Protein AF-A0A849RBW4-F1 (afdb_monomer_lite)

Structure (mmCIF, N/CA/C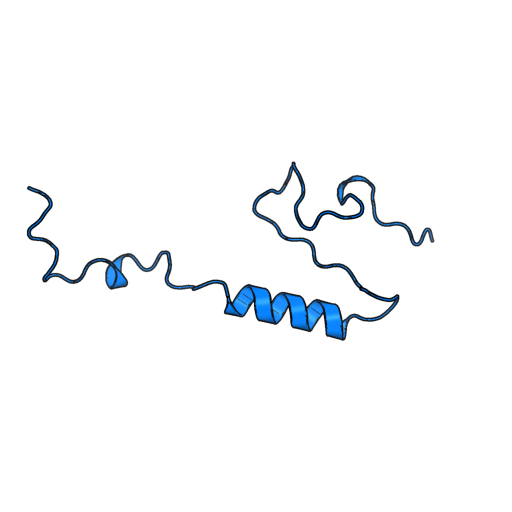/O backbone):
data_AF-A0A849RBW4-F1
#
_entry.id   AF-A0A849RBW4-F1
#
loop_
_atom_site.group_PDB
_atom_site.id
_atom_site.type_symbol
_atom_site.label_atom_id
_atom_site.label_alt_id
_atom_site.label_comp_id
_atom_site.label_asym_id
_atom_site.label_entity_id
_atom_site.label_seq_id
_atom_site.pdbx_PDB_ins_code
_atom_site.Cartn_x
_atom_site.Cartn_y
_atom_site.Cartn_z
_atom_site.occupancy
_atom_site.B_iso_or_equiv
_atom_site.auth_seq_id
_atom_site.auth_comp_id
_atom_site.auth_asym_id
_atom_site.auth_atom_id
_atom_site.pdbx_PDB_model_num
ATOM 1 N N . MET A 1 1 ? 8.942 8.314 -18.526 1.00 57.16 1 MET A N 1
ATOM 2 C CA . MET A 1 1 ? 8.614 8.835 -17.178 1.00 57.16 1 MET A CA 1
ATOM 3 C C . MET A 1 1 ? 9.585 8.223 -16.175 1.00 57.16 1 MET A C 1
ATOM 5 O O . MET A 1 1 ? 10.015 7.104 -16.434 1.00 57.16 1 MET A O 1
ATOM 9 N N . PRO A 1 2 ? 9.985 8.924 -15.100 1.00 61.72 2 PRO A N 1
ATOM 10 C CA . PRO A 1 2 ? 10.877 8.356 -14.092 1.00 61.72 2 PRO A CA 1
ATOM 11 C C . PRO A 1 2 ? 10.161 7.246 -13.311 1.00 61.72 2 PRO A C 1
ATOM 13 O O . PRO A 1 2 ? 9.046 7.439 -12.841 1.00 61.72 2 PRO A O 1
ATOM 16 N N . TYR A 1 3 ? 10.811 6.089 -13.180 1.00 67.56 3 TYR A N 1
ATOM 17 C CA . TYR A 1 3 ? 10.308 4.928 -12.429 1.00 67.56 3 TYR A CA 1
ATOM 18 C C . TYR A 1 3 ? 10.497 5.065 -10.908 1.00 67.56 3 TYR A C 1
ATOM 20 O O . TYR A 1 3 ? 10.096 4.187 -10.147 1.00 67.56 3 TYR A O 1
ATOM 28 N N . ALA A 1 4 ? 11.137 6.148 -10.460 1.00 73.19 4 ALA A N 1
ATOM 29 C CA . ALA A 1 4 ? 11.416 6.388 -9.054 1.00 73.19 4 ALA A CA 1
ATOM 30 C C . ALA A 1 4 ? 10.183 6.978 -8.343 1.00 73.19 4 ALA A C 1
ATOM 32 O O . ALA A 1 4 ? 9.585 7.927 -8.859 1.00 73.19 4 ALA A O 1
ATOM 33 N N . PRO A 1 5 ? 9.809 6.458 -7.159 1.00 73.62 5 PRO A N 1
ATOM 34 C CA . PRO A 1 5 ? 8.748 7.049 -6.353 1.00 73.62 5 PRO A CA 1
ATOM 35 C C . PRO A 1 5 ? 9.153 8.444 -5.856 1.00 73.62 5 PRO A C 1
ATOM 37 O O . PRO A 1 5 ? 10.334 8.721 -5.647 1.00 73.62 5 PRO A O 1
ATOM 40 N N . ASP A 1 6 ? 8.163 9.315 -5.639 1.00 80.19 6 ASP A N 1
ATOM 41 C CA . ASP A 1 6 ? 8.386 10.655 -5.085 1.00 80.19 6 ASP A CA 1
ATOM 42 C C . ASP A 1 6 ? 9.118 10.578 -3.732 1.00 80.19 6 ASP A C 1
ATOM 44 O O . ASP A 1 6 ? 8.838 9.704 -2.904 1.00 80.19 6 ASP A O 1
ATOM 48 N N . PHE A 1 7 ? 10.064 11.498 -3.516 1.00 77.75 7 PHE A N 1
ATOM 49 C CA . PHE A 1 7 ? 10.969 11.499 -2.361 1.00 77.75 7 PHE A CA 1
ATOM 50 C C . PHE A 1 7 ? 10.235 11.522 -1.014 1.00 77.75 7 PHE A C 1
ATOM 52 O O . PHE A 1 7 ? 10.759 11.011 -0.025 1.00 77.75 7 PHE A O 1
ATOM 59 N N . ARG A 1 8 ? 9.010 12.065 -0.972 1.00 78.38 8 ARG A N 1
ATOM 60 C CA . ARG A 1 8 ? 8.182 12.122 0.243 1.00 78.38 8 ARG A CA 1
ATOM 61 C C . ARG A 1 8 ? 7.825 10.744 0.781 1.00 78.38 8 ARG A C 1
ATOM 63 O O . ARG A 1 8 ? 7.571 10.604 1.972 1.00 78.38 8 ARG A O 1
ATOM 70 N N . TRP A 1 9 ? 7.810 9.736 -0.085 1.00 80.31 9 TRP A N 1
ATOM 71 C CA . TRP A 1 9 ? 7.397 8.394 0.294 1.00 80.31 9 TRP A CA 1
ATOM 72 C C . TRP A 1 9 ? 8.532 7.534 0.838 1.00 80.31 9 TRP A C 1
ATOM 74 O O . TRP A 1 9 ? 8.220 6.459 1.328 1.00 80.31 9 TRP A O 1
ATOM 84 N N . MET A 1 10 ? 9.789 8.005 0.786 1.00 77.31 10 MET A N 1
ATOM 85 C CA . MET A 1 10 ? 11.009 7.361 1.314 1.00 77.31 10 MET A CA 1
ATOM 86 C C . MET A 1 10 ? 11.247 5.910 0.846 1.00 77.31 10 MET A C 1
ATOM 88 O O . MET A 1 10 ? 10.339 5.108 0.671 1.00 77.31 10 MET A O 1
ATOM 92 N N . LEU A 1 11 ? 12.496 5.508 0.633 1.00 76.06 11 LEU A N 1
ATOM 93 C CA . LEU A 1 11 ? 12.801 4.119 0.269 1.00 76.06 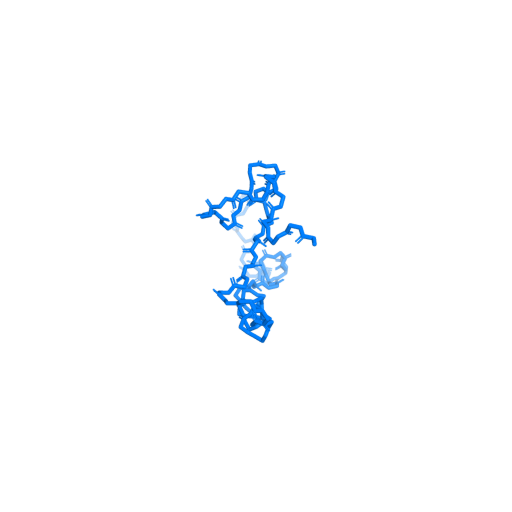11 LEU A CA 1
ATOM 94 C C . LEU A 1 11 ? 13.115 3.313 1.535 1.00 76.06 11 LEU A C 1
ATOM 96 O O . LEU A 1 11 ? 13.972 3.712 2.315 1.00 76.06 11 LEU A O 1
ATOM 100 N N . GLY A 1 12 ? 12.419 2.189 1.730 1.00 74.38 12 GLY A N 1
ATOM 101 C CA . GLY A 1 12 ? 12.659 1.264 2.846 1.00 74.38 12 GLY A CA 1
ATOM 102 C C . GLY A 1 12 ? 11.836 1.514 4.114 1.00 74.38 12 GLY A C 1
ATOM 103 O O . GLY A 1 12 ? 12.090 0.863 5.122 1.00 74.38 12 GLY A O 1
ATOM 104 N N . MET A 1 13 ? 10.859 2.423 4.075 1.00 77.75 13 MET A N 1
ATOM 105 C CA . MET A 1 13 ? 9.894 2.612 5.159 1.00 77.75 13 MET A CA 1
ATOM 106 C C . MET A 1 13 ? 8.466 2.434 4.650 1.00 77.75 13 MET A C 1
ATOM 108 O O . MET A 1 13 ? 8.138 2.849 3.533 1.00 77.75 13 MET A O 1
ATOM 112 N N . ASP A 1 14 ? 7.643 1.822 5.49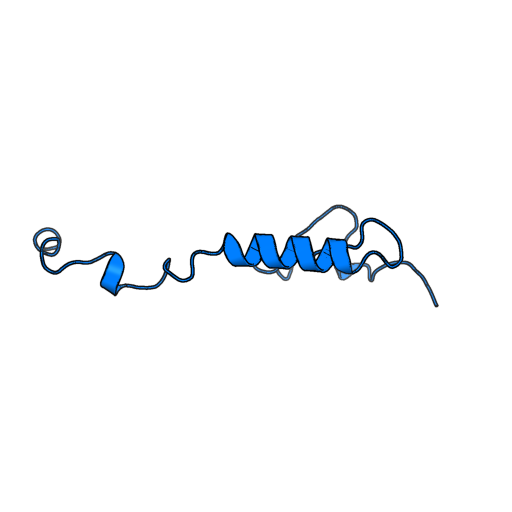9 1.00 79.12 14 ASP A N 1
ATOM 113 C CA . ASP A 1 14 ? 6.225 1.589 5.234 1.00 79.12 14 ASP A CA 1
ATOM 114 C C . ASP A 1 14 ? 5.355 2.729 5.774 1.00 79.12 14 ASP A C 1
ATOM 116 O O . ASP A 1 14 ? 4.251 2.912 5.291 1.00 79.12 14 ASP A O 1
ATOM 120 N N . ASP A 1 15 ? 5.847 3.553 6.698 1.00 78.25 15 ASP A N 1
ATOM 121 C CA . ASP A 1 15 ? 5.114 4.710 7.221 1.00 78.25 15 ASP A CA 1
ATOM 122 C C . ASP A 1 15 ? 5.921 5.994 6.958 1.00 78.25 15 ASP A C 1
ATOM 124 O O . ASP A 1 15 ? 7.143 5.954 6.776 1.00 78.25 15 ASP A O 1
ATOM 128 N N . THR A 1 16 ? 5.256 7.154 6.922 1.00 74.00 16 THR A N 1
ATOM 129 C CA . THR A 1 16 ? 5.936 8.447 6.702 1.00 74.00 16 THR A CA 1
ATOM 130 C C . THR A 1 16 ? 5.847 9.354 7.931 1.00 74.00 16 THR A C 1
ATOM 132 O O . THR A 1 16 ? 4.827 9.332 8.618 1.00 74.00 16 THR A O 1
ATOM 135 N N . PRO A 1 17 ? 6.853 10.218 8.193 1.00 78.88 17 PRO A N 1
ATOM 136 C CA . PRO A 1 17 ? 6.844 11.145 9.326 1.00 78.88 17 PRO A CA 1
ATOM 137 C C . PRO A 1 17 ? 5.620 12.062 9.346 1.00 78.88 17 PRO A C 1
ATOM 139 O O . PRO A 1 17 ? 5.145 12.448 10.408 1.00 78.88 17 PRO A O 1
ATOM 142 N N . TRP A 1 18 ? 5.114 12.409 8.161 1.00 80.75 18 TRP A N 1
ATOM 143 C CA . TRP A 1 18 ? 3.974 13.306 7.989 1.00 80.75 18 TRP A CA 1
ATOM 144 C C . TRP A 1 18 ? 2.624 12.586 8.041 1.00 80.75 18 TRP A C 1
ATOM 146 O O . TRP A 1 18 ? 1.618 13.217 8.354 1.00 80.75 18 TRP A O 1
ATOM 156 N N . TYR A 1 19 ? 2.597 11.277 7.782 1.00 82.25 19 TYR A N 1
ATOM 157 C CA . TYR A 1 19 ? 1.398 10.446 7.875 1.00 82.25 19 TYR A CA 1
ATOM 158 C C . TYR A 1 19 ? 1.687 9.181 8.695 1.00 82.25 19 TYR A C 1
ATOM 160 O O . TYR A 1 19 ? 1.669 8.083 8.144 1.00 82.25 19 TYR A O 1
ATOM 168 N N . PRO A 1 20 ? 1.929 9.309 10.014 1.00 79.25 20 PRO A N 1
ATOM 169 C CA . PRO A 1 20 ? 2.283 8.174 10.873 1.00 79.25 20 PRO A CA 1
ATOM 170 C C . PRO A 1 20 ? 1.128 7.182 11.072 1.00 79.25 20 PRO A C 1
ATOM 172 O O . PRO A 1 20 ? 1.344 6.055 11.497 1.00 79.25 20 PRO A O 1
ATOM 175 N N . ALA A 1 21 ? -0.107 7.603 10.782 1.00 83.00 21 ALA A N 1
ATOM 176 C CA . ALA A 1 21 ? -1.289 6.746 10.819 1.00 83.00 21 ALA A CA 1
ATOM 177 C C . ALA A 1 21 ? -1.561 6.027 9.484 1.00 83.00 21 ALA A C 1
ATOM 179 O O . ALA A 1 21 ? -2.461 5.191 9.418 1.00 83.00 21 ALA A O 1
ATOM 180 N N . ALA A 1 22 ? -0.838 6.374 8.415 1.00 85.31 22 ALA A N 1
ATOM 181 C CA . ALA A 1 22 ? -1.011 5.774 7.100 1.00 85.31 22 ALA A CA 1
ATOM 182 C C . ALA A 1 22 ? 0.133 4.805 6.810 1.00 85.31 22 ALA A C 1
ATOM 184 O O . ALA A 1 22 ? 1.298 5.147 6.995 1.00 85.31 22 ALA A O 1
ATOM 185 N N . LYS A 1 23 ? -0.228 3.636 6.276 1.00 87.81 23 LYS A N 1
ATOM 186 C CA . LYS A 1 23 ? 0.715 2.606 5.852 1.00 87.81 23 LYS A CA 1
ATOM 187 C C . LYS A 1 23 ? 0.819 2.553 4.334 1.00 87.81 23 LYS A C 1
ATOM 189 O O . LYS A 1 23 ? -0.186 2.545 3.622 1.00 87.81 23 LYS A O 1
ATOM 194 N N . LEU A 1 24 ? 2.043 2.497 3.844 1.00 89.69 24 LEU A N 1
ATOM 195 C CA . LEU A 1 24 ? 2.416 2.459 2.446 1.00 89.69 24 LEU A CA 1
ATOM 196 C C . LEU A 1 24 ? 2.650 1.012 2.014 1.00 89.69 24 LEU A C 1
ATOM 198 O O . LEU A 1 24 ? 3.402 0.266 2.635 1.00 89.69 24 LEU A O 1
ATOM 202 N N . PHE A 1 25 ? 2.031 0.628 0.901 1.00 91.00 25 PHE A N 1
ATOM 203 C CA . PHE A 1 25 ? 2.215 -0.684 0.293 1.00 91.00 25 PHE A CA 1
ATOM 204 C C . PHE A 1 25 ? 2.894 -0.510 -1.058 1.00 91.00 25 PHE A C 1
ATOM 206 O O . PHE A 1 25 ? 2.423 0.239 -1.914 1.00 91.00 25 PHE A O 1
ATOM 213 N N . ARG A 1 26 ? 4.029 -1.188 -1.239 1.00 88.38 26 ARG A N 1
ATOM 214 C CA . ARG A 1 26 ? 4.858 -1.085 -2.442 1.00 88.38 26 ARG A CA 1
ATOM 215 C C . ARG A 1 26 ? 4.814 -2.385 -3.230 1.00 88.38 26 ARG A C 1
ATOM 217 O O . ARG A 1 26 ? 4.799 -3.474 -2.649 1.00 88.38 26 ARG A O 1
ATOM 224 N N . GLN A 1 27 ? 4.825 -2.237 -4.550 1.00 90.62 27 GLN A N 1
ATOM 225 C CA . GLN A 1 27 ? 5.074 -3.344 -5.463 1.00 90.62 27 GLN A CA 1
ATOM 226 C C . GLN A 1 27 ? 6.437 -3.952 -5.150 1.00 90.62 27 GLN A C 1
ATOM 228 O O . GLN A 1 27 ? 7.414 -3.222 -4.968 1.00 90.62 27 GLN A O 1
ATOM 233 N N . THR A 1 28 ? 6.490 -5.278 -5.069 1.00 87.00 28 THR A N 1
ATOM 234 C CA . THR A 1 28 ? 7.764 -5.987 -4.929 1.00 87.00 28 THR A CA 1
ATOM 235 C C . THR A 1 28 ? 8.483 -6.043 -6.278 1.00 87.00 28 THR A C 1
ATOM 237 O O . THR A 1 28 ? 9.698 -5.872 -6.326 1.00 87.00 28 THR A O 1
ATOM 240 N N . GLU A 1 29 ? 7.723 -6.177 -7.367 1.00 87.94 29 GLU A N 1
ATOM 241 C CA . GLU A 1 29 ? 8.206 -6.162 -8.747 1.00 87.94 29 GLU A CA 1
ATOM 242 C C . GLU A 1 29 ? 7.312 -5.269 -9.614 1.00 87.94 29 GLU A C 1
ATOM 244 O O . GLU A 1 29 ? 6.134 -5.070 -9.313 1.00 87.94 29 GLU A O 1
ATOM 249 N N . ILE A 1 30 ? 7.859 -4.718 -10.700 1.00 87.50 30 ILE A N 1
ATOM 250 C CA . ILE A 1 30 ? 7.102 -3.834 -11.594 1.00 87.50 30 ILE A CA 1
ATOM 251 C C . ILE A 1 30 ? 5.890 -4.589 -12.149 1.00 87.50 30 ILE A C 1
ATOM 253 O O . ILE A 1 30 ? 6.042 -5.578 -12.861 1.00 87.50 30 ILE A O 1
ATOM 257 N N . GLY A 1 31 ? 4.693 -4.078 -11.862 1.00 89.44 31 GLY A N 1
ATOM 258 C CA . GLY A 1 31 ? 3.436 -4.648 -12.352 1.00 89.44 31 GLY A CA 1
ATOM 259 C C . GLY A 1 31 ? 2.786 -5.683 -11.429 1.00 89.44 31 GLY A C 1
ATOM 260 O O . GLY A 1 31 ? 1.660 -6.083 -11.713 1.00 89.44 31 GLY A O 1
ATOM 261 N N . ASP A 1 32 ? 3.420 -6.054 -10.311 1.00 91.56 32 ASP A N 1
ATOM 262 C CA . ASP A 1 32 ? 2.824 -6.923 -9.285 1.00 91.56 32 ASP A CA 1
ATOM 263 C C . ASP A 1 32 ? 1.797 -6.156 -8.434 1.00 91.56 32 ASP A C 1
ATOM 265 O O . ASP A 1 32 ? 2.054 -5.730 -7.304 1.00 91.56 32 ASP A O 1
ATOM 269 N N . TRP A 1 33 ? 0.620 -5.917 -9.008 1.00 93.06 33 TRP A N 1
ATOM 270 C CA . TRP A 1 33 ? -0.494 -5.290 -8.299 1.00 93.06 33 TRP A CA 1
ATOM 271 C C . TRP A 1 33 ? -1.250 -6.274 -7.415 1.00 93.06 33 TRP A C 1
ATOM 273 O O . TRP A 1 33 ? -1.681 -5.893 -6.327 1.00 93.06 33 TRP A O 1
ATOM 283 N N . ASP A 1 34 ? -1.362 -7.533 -7.831 1.00 94.69 34 ASP A N 1
ATOM 284 C CA . ASP A 1 34 ? -2.057 -8.564 -7.061 1.00 94.69 34 ASP A CA 1
ATOM 285 C C . ASP A 1 34 ? -1.389 -8.769 -5.695 1.00 94.69 34 ASP A C 1
ATOM 287 O O . ASP A 1 34 ? -2.065 -8.799 -4.663 1.00 94.69 34 ASP A O 1
ATOM 291 N N . GLY A 1 35 ? -0.051 -8.798 -5.647 1.00 94.31 35 GLY A N 1
ATOM 292 C CA . GLY A 1 35 ? 0.706 -8.855 -4.399 1.00 94.31 35 GLY A CA 1
ATOM 293 C C . GLY A 1 35 ? 0.450 -7.657 -3.479 1.00 94.31 35 GLY A C 1
ATOM 294 O O . GLY A 1 35 ? 0.325 -7.823 -2.263 1.00 94.31 35 GLY A O 1
ATOM 295 N N . VAL A 1 36 ? 0.322 -6.447 -4.032 1.00 93.62 36 VAL A N 1
ATOM 296 C CA . VAL A 1 36 ? 0.004 -5.233 -3.258 1.00 93.62 36 VAL A CA 1
ATOM 297 C C . VAL A 1 36 ? -1.409 -5.299 -2.683 1.00 93.62 36 VAL A C 1
ATOM 299 O O . VAL A 1 36 ? -1.590 -5.049 -1.490 1.00 93.62 36 VAL A O 1
ATOM 302 N N . ILE A 1 37 ? -2.400 -5.673 -3.494 1.00 94.88 37 ILE A N 1
ATOM 303 C CA . ILE A 1 37 ? -3.800 -5.773 -3.060 1.00 94.88 37 ILE A CA 1
ATOM 304 C C . ILE A 1 37 ? -3.960 -6.837 -1.969 1.00 94.88 37 ILE A C 1
ATOM 306 O O . ILE A 1 37 ? -4.585 -6.562 -0.945 1.00 94.88 37 ILE A O 1
ATOM 310 N N . ASN A 1 38 ? -3.314 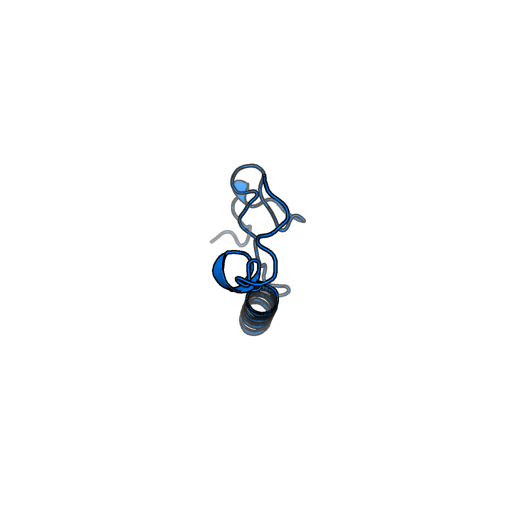-7.996 -2.112 1.00 94.44 38 ASN A N 1
ATOM 311 C CA . ASN A 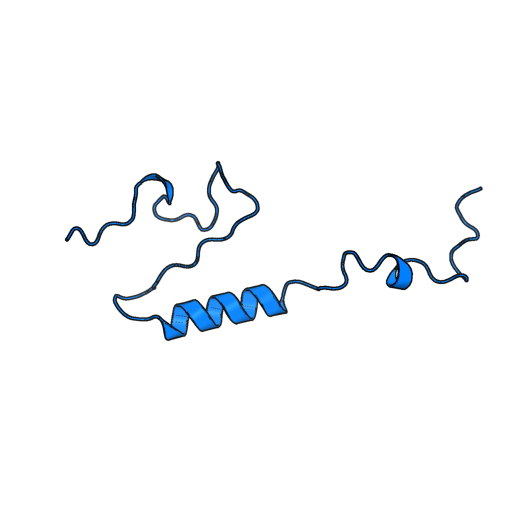1 38 ? -3.320 -9.041 -1.085 1.00 94.44 38 ASN A CA 1
ATOM 312 C C . ASN A 1 38 ? -2.740 -8.548 0.253 1.00 94.44 38 ASN A C 1
ATOM 314 O O . ASN A 1 38 ? -3.264 -8.859 1.326 1.00 94.44 38 ASN A O 1
ATOM 318 N N . LYS A 1 39 ? -1.665 -7.746 0.225 1.00 92.56 39 LYS A N 1
ATOM 319 C CA . LYS A 1 39 ? -1.094 -7.142 1.444 1.00 92.56 39 LYS A CA 1
ATOM 320 C C . LYS A 1 39 ? -2.067 -6.158 2.101 1.00 92.56 39 LYS A C 1
ATOM 322 O O . LYS A 1 39 ? -2.190 -6.171 3.326 1.00 92.56 39 LYS A O 1
ATOM 327 N N . ILE A 1 40 ? -2.771 -5.345 1.309 1.00 92.56 40 ILE A N 1
ATOM 328 C CA . ILE A 1 40 ? -3.791 -4.407 1.804 1.00 92.56 40 ILE A CA 1
ATOM 329 C C . ILE A 1 40 ? -4.952 -5.170 2.446 1.00 92.56 40 ILE A C 1
ATOM 331 O O . ILE A 1 40 ? -5.357 -4.844 3.560 1.00 92.56 40 ILE A O 1
ATOM 335 N N . GLU A 1 41 ? -5.460 -6.211 1.786 1.00 93.75 41 GLU A N 1
ATOM 336 C CA . GLU A 1 41 ? -6.560 -7.026 2.303 1.00 93.75 41 GLU A CA 1
ATOM 337 C C . GLU A 1 41 ? -6.206 -7.642 3.665 1.00 93.75 41 GLU A C 1
ATOM 339 O O . GLU A 1 41 ? -6.983 -7.556 4.618 1.00 93.75 41 GLU A O 1
ATOM 344 N N . ASN A 1 42 ? -5.002 -8.205 3.786 1.00 91.44 42 ASN A N 1
ATOM 345 C CA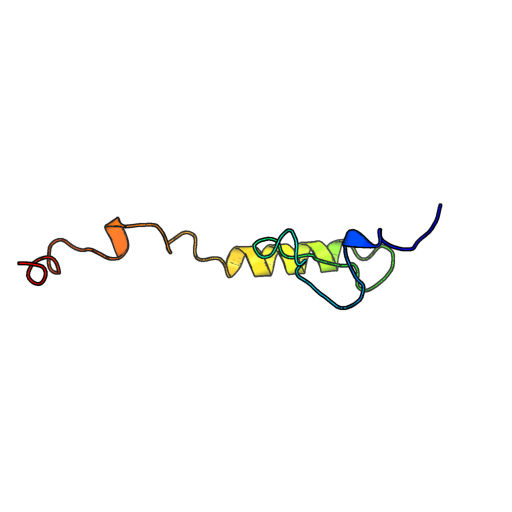 . ASN A 1 42 ? -4.514 -8.750 5.050 1.00 91.44 42 ASN A CA 1
ATOM 346 C C . ASN A 1 42 ? -4.402 -7.677 6.140 1.00 91.44 42 ASN A C 1
ATOM 348 O O . ASN A 1 42 ? -4.800 -7.920 7.277 1.00 91.44 42 ASN A O 1
ATOM 352 N N . ALA A 1 43 ? -3.917 -6.478 5.806 1.00 89.50 43 ALA A N 1
ATOM 353 C CA . ALA A 1 43 ? -3.829 -5.378 6.763 1.00 89.50 43 ALA A CA 1
ATOM 354 C C . ALA A 1 43 ? -5.211 -4.923 7.260 1.00 89.50 43 ALA A C 1
ATOM 356 O O . ALA A 1 43 ? -5.376 -4.653 8.448 1.00 89.50 43 ALA A O 1
ATOM 357 N N . LEU A 1 44 ? -6.213 -4.888 6.377 1.00 88.88 44 LEU A N 1
ATOM 358 C CA . LEU A 1 44 ? -7.583 -4.523 6.737 1.00 88.88 44 LEU A CA 1
ATOM 359 C C . LEU A 1 44 ? -8.262 -5.592 7.597 1.00 88.88 44 LEU A C 1
ATOM 361 O O . LEU A 1 44 ? -8.939 -5.248 8.561 1.00 88.88 44 LEU A O 1
ATOM 365 N N . LYS A 1 45 ? -8.044 -6.882 7.308 1.00 87.25 45 LYS A N 1
ATOM 366 C CA . LYS A 1 45 ? -8.536 -7.993 8.147 1.00 87.25 45 LYS A CA 1
ATOM 367 C C . LYS A 1 45 ? -7.965 -7.946 9.563 1.00 87.25 45 LYS A C 1
ATOM 369 O O . LYS A 1 45 ? -8.658 -8.292 10.516 1.00 87.25 45 LYS A O 1
ATOM 374 N N . LEU A 1 46 ? -6.706 -7.527 9.693 1.00 78.12 46 LEU A N 1
ATOM 375 C CA . LEU A 1 46 ? -6.038 -7.361 10.982 1.00 78.12 46 LEU A CA 1
ATOM 376 C C . LEU A 1 46 ? -6.502 -6.123 11.746 1.00 78.12 46 LEU A C 1
ATOM 378 O O . LEU A 1 46 ? -6.189 -6.025 12.927 1.00 78.12 46 LEU A O 1
ATOM 382 N N . TYR A 1 47 ? -7.231 -5.198 11.117 1.00 73.50 47 TYR A N 1
ATOM 383 C CA . TYR A 1 47 ? -7.812 -4.059 11.811 1.00 73.50 47 TYR A CA 1
ATOM 384 C C . TYR A 1 47 ? -9.143 -4.496 12.437 1.00 73.50 47 TYR A C 1
ATOM 386 O O . TYR A 1 47 ? -10.141 -4.652 11.726 1.00 73.50 47 TYR A O 1
ATOM 394 N N . PRO A 1 48 ? -9.211 -4.726 13.762 1.00 66.69 48 PRO A N 1
ATOM 395 C CA . PRO A 1 48 ? -10.467 -5.073 14.386 1.00 66.69 48 PRO A CA 1
ATOM 396 C C . PRO A 1 48 ? -11.348 -3.826 14.336 1.00 66.69 48 PRO A C 1
ATOM 398 O O . PRO A 1 48 ? -11.188 -2.891 15.118 1.00 66.69 48 PRO A O 1
ATOM 401 N N . TYR A 1 49 ? -12.339 -3.836 13.447 1.00 58.75 49 TYR A N 1
ATOM 402 C CA . TYR A 1 49 ? -13.423 -2.846 13.385 1.00 58.75 49 TYR A CA 1
ATOM 403 C C . TYR A 1 49 ? -14.100 -2.601 14.759 1.00 58.75 49 TYR A C 1
ATOM 405 O O . TYR A 1 49 ? -14.810 -1.623 14.967 1.00 58.75 49 TYR A O 1
ATOM 413 N N . THR A 1 50 ? -13.849 -3.472 15.738 1.00 52.41 50 THR A N 1
ATOM 414 C CA . THR A 1 50 ? -14.427 -3.481 17.079 1.00 52.41 50 THR A CA 1
ATOM 415 C C . THR A 1 50 ? -13.636 -2.728 18.149 1.00 52.41 50 THR A C 1
ATOM 417 O O . THR A 1 50 ? -14.114 -2.680 19.281 1.00 52.41 50 THR A O 1
ATOM 420 N N . GLN A 1 51 ? -12.468 -2.134 17.862 1.00 52.38 51 GLN A N 1
ATOM 421 C CA . GLN A 1 51 ? -11.697 -1.417 18.899 1.00 52.38 51 GLN A CA 1
ATOM 422 C C . GLN A 1 51 ? -12.415 -0.160 19.432 1.00 52.38 51 GLN A C 1
ATOM 424 O O . GLN A 1 51 ? -12.139 0.268 20.550 1.00 52.38 51 GLN A O 1
ATOM 429 N N . TYR A 1 52 ? -13.392 0.370 18.689 1.00 54.62 52 TYR A N 1
ATOM 430 C CA . TYR A 1 52 ? -14.207 1.519 19.101 1.00 54.62 52 TYR A CA 1
ATOM 431 C C . TYR A 1 52 ? -15.691 1.188 19.328 1.00 54.62 52 TYR A C 1
ATOM 433 O O . TYR A 1 52 ? -16.494 2.092 19.560 1.00 54.62 52 TYR A O 1
ATOM 441 N N . CYS A 1 53 ? -16.091 -0.092 19.320 1.00 54.59 53 CYS A N 1
ATOM 442 C CA . CYS A 1 53 ? -17.436 -0.473 19.759 1.00 54.59 53 CYS A CA 1
ATOM 443 C C . CYS A 1 53 ? -17.491 -0.429 21.288 1.00 54.59 53 CYS A C 1
ATOM 445 O O . CYS A 1 53 ? -17.386 -1.458 21.954 1.00 54.59 53 CYS A O 1
ATOM 447 N N . TRP A 1 54 ? -17.677 0.774 21.826 1.00 57.91 54 TRP A N 1
ATOM 448 C CA . TRP A 1 54 ? -17.856 1.051 23.251 1.00 57.91 54 TRP A CA 1
ATOM 449 C C . TRP A 1 54 ? -18.806 0.044 23.940 1.00 57.91 54 TRP A C 1
ATOM 451 O O . TRP A 1 54 ? -18.477 -0.480 25.004 1.00 57.91 54 TRP A O 1
ATOM 461 N N . CYS A 1 55 ? -19.899 -0.353 23.266 1.00 59.72 55 CYS A N 1
ATOM 462 C CA . CYS A 1 55 ? -20.872 -1.344 23.753 1.00 59.72 55 CYS A CA 1
ATOM 463 C C . CYS A 1 55 ? -20.341 -2.778 23.938 1.00 59.72 55 CYS A C 1
ATOM 465 O O . CYS A 1 55 ? -20.969 -3.555 24.648 1.00 59.72 55 CYS A O 1
ATOM 467 N N . ARG A 1 56 ? -19.235 -3.180 23.295 1.00 57.12 56 ARG A N 1
ATOM 468 C CA . ARG A 1 56 ? -18.674 -4.539 23.449 1.00 57.12 56 ARG A CA 1
ATOM 469 C C . ARG A 1 56 ? -17.669 -4.624 24.603 1.00 57.12 56 ARG A C 1
ATOM 471 O O . ARG A 1 56 ? -17.452 -5.707 25.131 1.00 57.12 56 ARG A O 1
ATOM 478 N N . GLN A 1 57 ? -17.068 -3.497 24.992 1.00 56.69 57 GLN A N 1
ATOM 479 C CA . GLN A 1 57 ? -16.119 -3.425 26.111 1.00 56.69 57 GLN A CA 1
ATOM 480 C C . GLN A 1 57 ? -16.817 -3.199 27.465 1.00 56.69 57 GLN A C 1
ATOM 482 O O . GLN A 1 57 ? -16.255 -3.559 28.494 1.00 56.69 57 GLN A O 1
ATOM 487 N N . HIS A 1 58 ? -18.047 -2.669 27.469 1.00 57.12 58 HIS A N 1
ATOM 488 C CA . HIS A 1 58 ? -18.825 -2.387 28.680 1.00 57.12 58 HIS A CA 1
ATOM 489 C C . HIS A 1 58 ? -20.177 -3.114 28.622 1.00 57.12 58 HIS A C 1
ATOM 491 O O . HIS A 1 58 ? -21.155 -2.585 28.096 1.00 57.12 58 HIS A O 1
ATOM 497 N N . THR A 1 59 ? -20.247 -4.341 29.146 1.00 60.84 59 THR A N 1
ATOM 498 C CA . THR A 1 59 ? -21.537 -4.966 29.476 1.00 60.84 59 THR A CA 1
ATOM 499 C C . THR A 1 59 ? -22.110 -4.308 30.742 1.00 60.84 59 THR A C 1
ATOM 501 O O . THR A 1 59 ? -21.331 -3.862 31.590 1.00 60.84 59 THR A O 1
ATOM 504 N N . PRO A 1 60 ? -23.447 -4.248 30.924 1.00 59.88 60 PRO A N 1
ATOM 505 C CA . PRO A 1 60 ? -24.063 -3.674 32.130 1.00 59.88 60 PRO A CA 1
ATOM 506 C C . PRO A 1 60 ? -23.573 -4.319 33.437 1.00 59.88 60 PRO A C 1
ATOM 508 O O . PRO A 1 60 ? -23.618 -3.706 34.497 1.00 59.88 60 PRO A O 1
ATOM 511 N N . GLU A 1 61 ? -23.076 -5.551 33.343 1.00 58.56 61 GLU A N 1
ATOM 512 C CA . GLU A 1 61 ? -22.557 -6.367 34.441 1.00 58.56 61 GLU A CA 1
ATOM 513 C C . GLU A 1 61 ? -21.206 -5.857 34.980 1.00 58.56 61 GLU A C 1
ATOM 515 O O . GLU A 1 61 ? -20.880 -6.088 36.140 1.00 58.56 61 GLU A O 1
ATOM 520 N N . ASN A 1 62 ? -20.443 -5.110 34.171 1.00 57.53 62 ASN A N 1
ATOM 521 C CA . ASN A 1 62 ? -19.115 -4.585 34.517 1.00 57.53 62 ASN A CA 1
ATOM 522 C C . ASN A 1 62 ? -19.124 -3.107 34.959 1.00 57.53 62 ASN A C 1
ATOM 524 O O . ASN A 1 62 ? -18.066 -2.495 35.094 1.00 57.53 62 ASN A O 1
ATOM 528 N N . LEU A 1 63 ? -20.298 -2.516 35.212 1.00 55.66 63 LEU A N 1
ATOM 529 C CA . LEU A 1 63 ? -20.434 -1.108 35.622 1.00 55.66 63 LEU A CA 1
ATOM 530 C C . LEU A 1 63 ? -20.319 -0.862 37.141 1.00 55.66 63 LEU A C 1
ATOM 532 O O . LEU A 1 63 ? -20.510 0.265 37.587 1.00 55.66 63 LEU A O 1
ATOM 536 N N . ILE A 1 64 ? -19.957 -1.864 37.948 1.00 54.59 64 ILE A N 1
ATOM 537 C CA . ILE A 1 64 ? -19.865 -1.738 39.423 1.00 54.59 64 ILE A CA 1
ATOM 538 C C . ILE A 1 64 ? -18.474 -1.232 39.884 1.00 54.59 64 ILE A C 1
ATOM 540 O O . ILE A 1 64 ? -18.106 -1.368 41.043 1.00 54.59 64 ILE A O 1
ATOM 544 N N . GLY A 1 65 ? -17.660 -0.661 38.989 1.00 51.34 65 GLY A N 1
ATOM 545 C CA . GLY A 1 65 ? -16.258 -0.320 39.281 1.00 51.34 65 GLY A CA 1
ATOM 546 C C . GLY A 1 65 ? -15.857 1.153 39.182 1.00 51.34 65 GLY A C 1
ATOM 547 O O . GLY A 1 65 ? -14.666 1.430 39.275 1.00 51.34 65 GLY A O 1
ATOM 548 N N . LEU A 1 66 ? -16.785 2.088 38.940 1.00 53.81 66 LEU A N 1
ATOM 549 C CA . LEU A 1 66 ? -16.443 3.502 38.683 1.00 53.81 66 LEU A CA 1
ATOM 550 C C . LEU A 1 66 ? -17.154 4.528 39.584 1.00 53.81 66 LEU A C 1
ATOM 552 O O . LEU A 1 66 ? -17.278 5.689 39.196 1.00 53.81 66 LEU A O 1
ATOM 556 N N . TYR A 1 67 ? -17.557 4.131 40.792 1.00 48.12 67 TYR A N 1
ATOM 557 C CA . TYR A 1 67 ? -17.872 5.052 41.891 1.00 48.12 67 TYR A CA 1
ATOM 558 C C . TYR A 1 67 ? -17.297 4.535 43.205 1.00 48.12 67 TYR A C 1
ATOM 560 O O . TYR A 1 67 ? -17.412 3.312 43.442 1.00 48.12 67 TYR A O 1
#

Secondary structure (DSSP, 8-state):
---SPPGGG-SS-SEETTEEEEE----SSTT-HHHHHHHHHHHHHTS-TTTT-HHHH--GGG-TT--

Foldseek 3Di:
DDPDDDPQCPPPDQAGPVGNVHGHFDDPDVPPVVVRVVVVVVVVVVPPPCPPVPPVVDDVVPPPPDD

pLDDT: mean 75.34, std 14.55, range [48.12, 94.88]

Sequence (67 aa):
MPYAPDFRWMLGMDDTPWYPAAKLFRQTEIGDWDGVINKIENALKLYPYTQYCWCRQHTPENLIGLY

Radius of gyration: 19.49 Å; chains: 1; bounding box: 37×22×59 Å